Protein AF-A0A519L4S0-F1 (afdb_monomer)

Radius of gyration: 13.95 Å; Cα contacts (8 Å, |Δi|>4): 172; chains: 1; bounding box: 35×28×38 Å

Mean predicted aligned error: 2.35 Å

pLDDT: mean 97.22, std 2.75, range [73.19, 98.88]

Nearest PDB structures (foldseek):
  3ktb-assembly1_A  TM=4.850E-01  e=2.573E+00  Phocaeicola vulgatus ATCC 8482

Solvent-accessible surface area (backbone atoms only — not comparable to full-atom values): 6634 Å² total; per-residue (Å²): 133,57,34,35,35,37,35,57,51,63,64,44,70,56,98,93,44,67,72,39,67,54,70,52,30,50,52,53,50,50,52,41,65,77,40,55,68,48,68,78,61,35,51,74,44,76,38,71,78,67,80,81,49,63,82,43,28,76,52,35,22,82,91,50,62,70,59,24,29,37,38,59,58,73,88,65,90,60,91,86,46,47,64,22,89,75,60,67,36,38,30,35,49,44,73,66,40,50,65,50,46,21,73,75,72,71,50,81,74,84,82,134

Secondary structure (DSSP, 8-state):
---EEEEEPS-EEETTEEEE--HHHHHHHHHHHH-TTHHHHSEEEEE-SSSP-HHHHHHH-TT---SSEEE--SSS--TT-EE-TTT--EEEEGGGHHHHHHHHH-PPPPP-

Structure (mmCIF, N/CA/C/O backbone):
data_AF-A0A519L4S0-F1
#
_entry.id   AF-A0A519L4S0-F1
#
loop_
_atom_site.group_PDB
_atom_site.id
_atom_site.type_symbol
_atom_site.label_atom_id
_atom_site.label_alt_id
_atom_site.label_comp_id
_atom_site.label_asym_id
_atom_site.label_entity_id
_atom_site.label_seq_id
_atom_site.pdbx_PDB_ins_code
_atom_site.Cartn_x
_atom_site.Cartn_y
_atom_site.Cartn_z
_atom_site.occupancy
_atom_site.B_iso_or_equiv
_atom_site.auth_seq_id
_atom_site.auth_comp_id
_atom_site.auth_asym_id
_atom_site.auth_atom_id
_atom_site.pdbx_PDB_model_num
ATOM 1 N N . MET A 1 1 ? -11.605 -9.724 10.367 1.00 73.19 1 MET A N 1
ATOM 2 C CA . MET A 1 1 ? -11.498 -8.982 9.095 1.00 73.19 1 MET A CA 1
ATOM 3 C C . MET A 1 1 ? -10.216 -8.170 9.187 1.00 73.19 1 MET A C 1
ATOM 5 O O . MET A 1 1 ? -9.834 -7.843 10.306 1.00 73.19 1 MET A O 1
ATOM 9 N N . THR A 1 2 ? -9.492 -8.014 8.080 1.00 93.56 2 THR A N 1
ATOM 10 C CA . THR A 1 2 ? -8.106 -7.524 8.079 1.00 93.56 2 THR A CA 1
ATOM 11 C C . THR A 1 2 ? -7.890 -6.701 6.820 1.00 93.56 2 THR A C 1
ATOM 13 O O . THR A 1 2 ? -8.239 -7.175 5.734 1.00 93.56 2 THR A O 1
ATOM 16 N N . ASP A 1 3 ? -7.341 -5.494 6.960 1.00 98.25 3 ASP A N 1
ATOM 17 C CA . ASP A 1 3 ? -7.012 -4.646 5.814 1.00 98.25 3 ASP A CA 1
ATOM 18 C C . ASP A 1 3 ? -5.974 -5.340 4.926 1.00 98.25 3 ASP A C 1
ATOM 20 O O . ASP A 1 3 ? -5.072 -6.031 5.416 1.00 98.25 3 ASP A O 1
ATOM 24 N N . ARG A 1 4 ? -6.109 -5.176 3.609 1.00 98.62 4 ARG A N 1
ATOM 25 C CA . ARG A 1 4 ? -5.263 -5.857 2.626 1.00 98.62 4 ARG A CA 1
ATOM 26 C C . ARG A 1 4 ? -4.387 -4.856 1.898 1.00 98.62 4 ARG A C 1
ATOM 28 O O . ARG A 1 4 ? -4.901 -3.981 1.209 1.00 98.62 4 ARG A O 1
ATOM 35 N N . LEU A 1 5 ? -3.075 -5.002 2.037 1.00 98.81 5 LEU A N 1
ATOM 36 C CA . LEU A 1 5 ? -2.084 -4.130 1.416 1.00 98.81 5 LEU A CA 1
ATOM 37 C C . LEU A 1 5 ? -1.424 -4.846 0.240 1.00 98.81 5 LEU A C 1
ATOM 39 O O . LEU A 1 5 ? -0.896 -5.945 0.391 1.00 98.81 5 LEU A O 1
ATOM 43 N N . TYR A 1 6 ? -1.405 -4.197 -0.915 1.00 98.88 6 TYR A N 1
ATOM 44 C CA . TYR A 1 6 ? -0.703 -4.660 -2.102 1.00 98.88 6 TYR A CA 1
ATOM 45 C C . TYR A 1 6 ? 0.534 -3.807 -2.349 1.00 98.88 6 TYR A C 1
ATOM 47 O O . TYR A 1 6 ? 0.443 -2.581 -2.396 1.00 98.88 6 TYR A O 1
ATOM 55 N N . LEU A 1 7 ? 1.679 -4.457 -2.539 1.00 98.81 7 LEU A N 1
ATOM 56 C CA . LEU A 1 7 ? 2.972 -3.831 -2.822 1.00 98.81 7 LEU A CA 1
ATOM 57 C C . LEU A 1 7 ? 3.588 -4.445 -4.078 1.00 98.81 7 LEU A C 1
ATOM 59 O O . LEU A 1 7 ? 3.273 -5.579 -4.434 1.00 98.81 7 LEU A O 1
ATOM 63 N N . LEU A 1 8 ? 4.466 -3.705 -4.758 1.00 98.56 8 LEU A N 1
ATOM 64 C CA . LEU A 1 8 ? 5.262 -4.278 -5.844 1.00 98.56 8 LEU A CA 1
ATOM 65 C C . LEU A 1 8 ? 6.558 -4.871 -5.298 1.00 98.56 8 LEU A C 1
ATOM 67 O O . LEU A 1 8 ? 7.218 -4.249 -4.466 1.00 98.56 8 LEU A O 1
ATOM 71 N N . ASN A 1 9 ? 6.946 -6.030 -5.823 1.00 98.38 9 ASN A N 1
ATOM 72 C CA . ASN A 1 9 ? 8.296 -6.553 -5.670 1.00 98.38 9 ASN A CA 1
ATOM 73 C C . ASN A 1 9 ? 9.298 -5.540 -6.255 1.00 98.38 9 ASN A C 1
ATOM 75 O O . ASN A 1 9 ? 9.110 -5.109 -7.397 1.00 98.38 9 ASN A O 1
ATOM 79 N N . PRO A 1 10 ? 10.354 -5.143 -5.520 1.00 98.00 10 PRO A N 1
ATOM 80 C CA . PRO A 1 10 ? 11.441 -4.361 -6.093 1.00 98.00 10 PRO A CA 1
ATOM 81 C C . PRO A 1 10 ? 12.325 -5.243 -6.988 1.00 98.00 10 PRO A C 1
ATOM 83 O O . PRO A 1 10 ? 12.231 -6.469 -6.984 1.00 98.00 10 PRO A O 1
ATOM 86 N N . GLY A 1 11 ? 13.231 -4.617 -7.732 1.00 98.00 11 GLY A N 1
ATOM 87 C CA . GLY A 1 11 ? 14.212 -5.305 -8.568 1.00 98.00 11 GLY A CA 1
ATOM 88 C C . GLY A 1 11 ? 13.722 -5.660 -9.971 1.00 98.00 11 GLY A C 1
ATOM 89 O O . GLY A 1 11 ? 14.389 -6.430 -10.664 1.00 98.00 11 GLY A O 1
ATOM 90 N N . TRP A 1 12 ? 12.581 -5.122 -10.414 1.00 97.75 12 TRP A N 1
ATOM 91 C CA . TRP A 1 12 ? 12.106 -5.390 -11.771 1.00 97.75 12 TRP A CA 1
ATOM 92 C C . TRP A 1 12 ? 12.944 -4.649 -12.815 1.00 97.75 12 TRP A C 1
ATOM 94 O O . TRP A 1 12 ? 13.592 -3.644 -12.522 1.00 97.75 12 TRP A O 1
ATOM 104 N N . HIS A 1 13 ? 12.905 -5.163 -14.039 1.00 97.62 13 HIS A N 1
ATOM 105 C CA . HIS A 1 13 ? 13.481 -4.536 -15.221 1.00 97.62 13 HIS A CA 1
ATOM 106 C C . HIS A 1 13 ? 12.387 -4.360 -16.275 1.00 97.62 13 HIS A C 1
ATOM 108 O O . HIS A 1 13 ? 11.407 -5.109 -16.290 1.00 97.62 13 HIS A O 1
ATOM 114 N N . ASP A 1 14 ? 12.552 -3.371 -17.139 1.00 95.75 14 ASP A N 1
ATOM 115 C CA . ASP A 1 14 ? 11.678 -3.082 -18.273 1.00 95.75 14 ASP A CA 1
ATOM 116 C C . ASP A 1 14 ? 12.487 -2.473 -19.430 1.00 95.75 14 ASP A C 1
ATOM 118 O O . ASP A 1 14 ? 13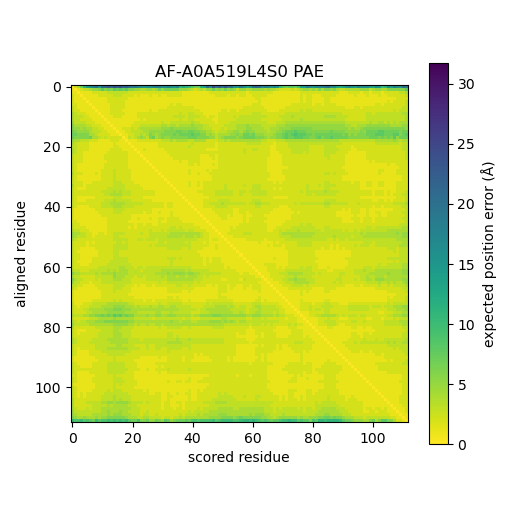.719 -2.436 -19.390 1.00 95.75 14 ASP A O 1
ATOM 122 N N . ASP A 1 15 ? 11.806 -2.003 -20.476 1.00 96.12 15 ASP A N 1
ATOM 123 C CA . ASP A 1 15 ? 12.453 -1.40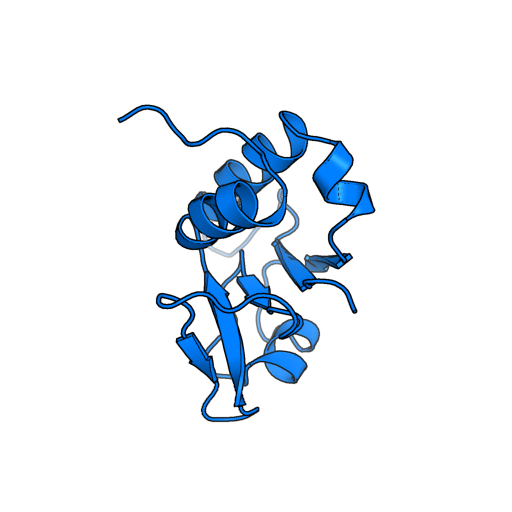3 -21.650 1.00 96.12 15 ASP A CA 1
ATOM 124 C C . ASP A 1 15 ? 13.267 -0.138 -21.312 1.00 96.12 15 ASP A C 1
ATOM 126 O O . ASP A 1 15 ? 14.126 0.269 -22.096 1.00 96.12 15 ASP A O 1
ATOM 130 N N . ALA A 1 16 ? 13.036 0.481 -20.146 1.00 95.38 16 ALA A N 1
ATOM 131 C CA . ALA A 1 16 ? 13.826 1.609 -19.659 1.00 95.38 16 ALA A CA 1
ATOM 132 C C . ALA A 1 16 ? 15.089 1.171 -18.888 1.00 95.38 16 ALA A C 1
ATOM 134 O O . ALA A 1 16 ? 15.924 2.017 -18.562 1.00 95.38 16 ALA A O 1
ATOM 135 N N . GLY A 1 17 ? 15.257 -0.126 -18.608 1.00 97.19 17 GLY A N 1
ATOM 136 C CA . GLY A 1 17 ? 16.403 -0.699 -17.906 1.00 97.19 17 GLY A CA 1
ATOM 137 C C . GLY A 1 17 ? 16.017 -1.290 -16.552 1.00 97.19 17 GLY A C 1
ATOM 138 O O . GLY A 1 17 ? 15.106 -2.108 -16.457 1.00 97.19 17 GLY A O 1
ATOM 139 N N . GLY A 1 18 ? 16.753 -0.922 -15.507 1.00 95.06 18 GLY A N 1
ATOM 140 C CA . GLY A 1 18 ? 16.572 -1.428 -14.147 1.00 95.06 18 GLY A CA 1
ATOM 141 C C . GLY A 1 18 ? 17.909 -1.729 -13.460 1.00 95.06 18 GLY A C 1
ATOM 142 O O . GLY A 1 18 ? 18.969 -1.464 -14.038 1.00 95.06 18 GLY A O 1
ATOM 143 N N . PRO A 1 19 ? 17.882 -2.272 -12.229 1.00 97.31 19 PRO A N 1
ATOM 144 C CA . PRO A 1 19 ? 16.693 -2.651 -11.457 1.00 97.31 19 PRO A CA 1
ATOM 145 C C . PRO A 1 19 ? 15.919 -1.451 -10.886 1.00 97.31 19 PRO A C 1
ATOM 147 O O . PRO A 1 19 ? 16.513 -0.472 -10.437 1.00 97.31 19 PRO A O 1
ATOM 150 N N . TRP A 1 20 ? 14.592 -1.567 -10.832 1.00 98.25 20 TRP A N 1
ATOM 151 C CA . TRP A 1 20 ? 13.677 -0.529 -10.345 1.00 98.25 20 TRP A CA 1
ATOM 152 C C . TRP A 1 20 ? 12.967 -0.907 -9.042 1.00 98.25 20 TRP A C 1
ATOM 154 O O . TRP A 1 20 ? 12.862 -2.077 -8.679 1.00 98.25 20 TRP A O 1
ATOM 164 N N . TYR A 1 21 ? 12.433 0.094 -8.345 1.00 98.00 21 TYR A N 1
ATOM 165 C CA . TYR A 1 21 ? 11.495 -0.071 -7.233 1.00 98.00 21 TYR A CA 1
ATOM 166 C C . TYR A 1 21 ? 10.408 1.011 -7.304 1.00 98.00 21 TYR A C 1
ATOM 168 O O . TYR A 1 21 ? 10.589 2.047 -7.941 1.00 98.00 21 TYR A O 1
ATOM 176 N N . CYS A 1 22 ? 9.261 0.774 -6.662 1.00 97.75 22 CYS A N 1
ATOM 177 C CA . CYS A 1 22 ? 8.165 1.743 -6.620 1.00 97.75 22 CYS A CA 1
ATOM 178 C C . CYS A 1 22 ? 8.475 2.806 -5.555 1.00 97.75 22 CYS A C 1
ATOM 180 O O . CYS A 1 22 ? 8.616 2.419 -4.394 1.00 97.75 22 CYS A O 1
ATOM 182 N N . PRO A 1 23 ? 8.556 4.110 -5.887 1.00 97.94 23 PRO A N 1
ATOM 183 C CA . PRO A 1 23 ? 8.890 5.141 -4.903 1.00 97.94 23 PRO A CA 1
ATOM 184 C C . PRO A 1 23 ? 7.911 5.196 -3.722 1.00 97.94 23 PRO A C 1
ATOM 186 O O . PRO A 1 23 ? 8.338 5.044 -2.581 1.00 97.94 23 PRO A O 1
ATOM 189 N N . ALA A 1 24 ? 6.603 5.300 -3.982 1.00 98.19 24 ALA A N 1
ATOM 190 C CA . ALA A 1 24 ? 5.582 5.300 -2.927 1.00 98.19 24 ALA A CA 1
ATOM 191 C C . ALA A 1 24 ? 5.561 3.970 -2.148 1.00 98.19 24 ALA A C 1
ATOM 193 O O . ALA A 1 24 ? 5.432 3.941 -0.924 1.00 98.19 24 ALA A O 1
ATOM 194 N N . GLY A 1 25 ? 5.777 2.848 -2.844 1.00 98.38 25 GLY A N 1
ATOM 195 C CA . GLY A 1 25 ? 5.908 1.531 -2.219 1.00 98.38 25 GLY A CA 1
ATOM 196 C C . GLY A 1 25 ? 7.097 1.452 -1.259 1.00 98.38 25 GLY A C 1
ATOM 197 O O . GLY A 1 25 ? 6.964 0.878 -0.183 1.00 98.38 25 GLY A O 1
ATOM 198 N N . ALA A 1 26 ? 8.228 2.077 -1.598 1.00 98.44 26 ALA A N 1
ATOM 199 C CA . ALA A 1 26 ? 9.401 2.149 -0.730 1.00 98.44 26 ALA A CA 1
ATOM 200 C C . ALA A 1 26 ? 9.135 2.976 0.537 1.00 98.44 26 ALA A C 1
ATOM 202 O O . ALA A 1 26 ? 9.616 2.613 1.611 1.00 98.44 26 ALA A O 1
ATOM 203 N N . VAL A 1 27 ? 8.331 4.042 0.444 1.00 98.44 27 VAL A N 1
ATOM 204 C CA . VAL A 1 27 ? 7.892 4.807 1.622 1.00 98.44 27 VAL A CA 1
ATOM 205 C C . VAL A 1 27 ? 7.055 3.922 2.548 1.00 98.44 27 VAL A C 1
ATOM 207 O O . VAL A 1 27 ? 7.356 3.822 3.739 1.00 98.44 27 VAL A O 1
ATOM 210 N N . VAL A 1 28 ? 6.048 3.227 2.008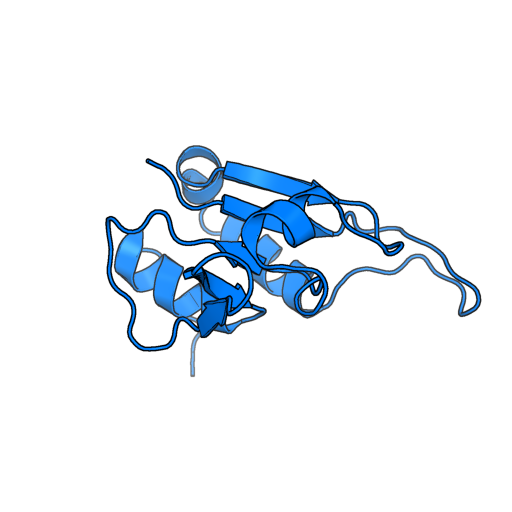 1.00 98.56 28 VAL A N 1
ATOM 211 C CA . VAL A 1 28 ? 5.200 2.314 2.793 1.00 98.56 28 VAL A CA 1
ATOM 212 C C . VAL A 1 28 ? 6.026 1.172 3.400 1.00 98.56 28 VAL A C 1
ATOM 214 O O . VAL A 1 28 ? 5.854 0.853 4.573 1.00 98.56 28 VAL A O 1
ATOM 217 N N . GLU A 1 29 ? 6.980 0.603 2.663 1.00 98.44 29 GLU A N 1
ATOM 218 C CA . GLU A 1 29 ? 7.919 -0.401 3.184 1.00 98.44 29 GLU A CA 1
ATOM 219 C C . GLU A 1 29 ? 8.789 0.116 4.336 1.00 98.44 29 GLU A C 1
ATOM 221 O O . GLU A 1 29 ? 9.016 -0.592 5.325 1.00 98.44 29 GLU A O 1
ATOM 226 N N . GLY A 1 30 ? 9.246 1.368 4.251 1.00 98.38 30 GLY A N 1
ATOM 227 C CA . GLY A 1 30 ? 9.947 2.043 5.340 1.00 98.38 30 GLY A CA 1
ATOM 228 C C . GLY A 1 30 ? 9.086 2.128 6.600 1.00 98.38 30 GLY A C 1
ATOM 229 O O . GLY A 1 30 ? 9.537 1.758 7.684 1.00 98.38 30 GLY A O 1
ATOM 230 N N . VAL A 1 31 ? 7.813 2.509 6.453 1.00 98.56 31 VAL A N 1
ATOM 231 C CA . VAL A 1 31 ? 6.843 2.536 7.561 1.00 98.56 31 VAL A CA 1
ATOM 232 C C . VAL A 1 31 ? 6.641 1.142 8.156 1.00 98.56 31 VAL A C 1
ATOM 234 O O . VAL A 1 31 ? 6.737 0.979 9.371 1.00 98.56 31 VAL A O 1
ATOM 237 N N . LEU A 1 32 ? 6.436 0.115 7.327 1.00 98.56 32 LEU A N 1
ATOM 238 C CA . LEU A 1 32 ? 6.318 -1.266 7.806 1.00 98.56 32 LEU A CA 1
ATOM 239 C C . LEU A 1 32 ? 7.580 -1.714 8.558 1.00 98.56 32 LEU A C 1
ATOM 241 O O . LEU A 1 32 ? 7.498 -2.495 9.503 1.00 98.56 32 LEU A O 1
ATOM 245 N N . THR A 1 33 ? 8.759 -1.253 8.136 1.00 98.44 33 THR A N 1
ATOM 246 C CA . THR A 1 33 ? 10.046 -1.552 8.785 1.00 98.44 33 THR A CA 1
ATOM 247 C C . THR A 1 33 ? 10.181 -0.865 10.143 1.00 98.44 33 THR A C 1
ATOM 249 O O . THR A 1 33 ? 10.642 -1.496 11.092 1.00 98.44 33 THR A O 1
ATOM 252 N N . PHE A 1 34 ? 9.748 0.391 10.272 1.00 98.31 34 PHE A N 1
ATOM 253 C CA . PHE A 1 34 ? 9.720 1.092 11.561 1.00 98.31 34 PHE A CA 1
ATOM 254 C C . PHE A 1 34 ? 8.693 0.496 12.531 1.00 98.31 34 PHE A C 1
ATOM 256 O O . PHE A 1 34 ? 8.926 0.481 13.739 1.00 98.31 34 PHE A O 1
ATOM 263 N N . TYR A 1 35 ? 7.585 -0.031 12.004 1.00 98.44 35 TYR A N 1
ATOM 264 C CA . TYR A 1 35 ? 6.472 -0.580 12.776 1.00 98.44 35 TYR A CA 1
ATOM 265 C C . TYR A 1 35 ? 6.182 -2.038 12.374 1.00 98.44 35 TYR A C 1
ATOM 267 O O . TYR A 1 35 ? 5.149 -2.320 11.761 1.00 98.44 35 TYR A O 1
ATOM 275 N N . PRO A 1 36 ? 7.059 -2.998 12.732 1.00 97.94 36 PRO A N 1
ATOM 276 C CA . PRO A 1 36 ? 6.972 -4.382 12.257 1.00 97.94 36 PRO A CA 1
ATOM 277 C C . PRO A 1 36 ? 5.675 -5.100 12.654 1.00 97.94 36 PRO A C 1
ATOM 279 O O . PRO A 1 36 ? 5.239 -5.986 11.923 1.00 97.94 36 PRO A O 1
ATOM 282 N N . ALA A 1 37 ? 5.014 -4.678 13.738 1.00 97.44 37 ALA A N 1
ATOM 283 C CA . ALA A 1 37 ? 3.708 -5.199 14.151 1.00 97.44 37 ALA A CA 1
ATOM 284 C C . ALA A 1 37 ? 2.629 -5.066 13.058 1.00 97.44 37 ALA A C 1
ATOM 286 O O . ALA A 1 37 ? 1.721 -5.892 12.986 1.00 97.44 37 ALA A O 1
ATOM 287 N N . LEU A 1 38 ? 2.745 -4.086 12.152 1.00 98.31 38 LEU A N 1
ATOM 288 C CA . LEU A 1 38 ? 1.833 -3.950 11.014 1.00 98.31 38 LEU A CA 1
ATOM 289 C C . LEU A 1 38 ? 1.847 -5.180 10.100 1.00 98.31 38 LEU A C 1
ATOM 291 O O . LEU A 1 38 ? 0.820 -5.509 9.516 1.00 98.31 38 LEU A O 1
ATOM 295 N N . ARG A 1 39 ? 2.975 -5.896 9.991 1.00 97.94 39 ARG A N 1
ATOM 296 C CA . ARG A 1 39 ? 3.065 -7.119 9.175 1.00 97.94 39 ARG A CA 1
ATOM 297 C C . ARG A 1 39 ? 2.245 -8.277 9.740 1.00 97.94 39 ARG A C 1
ATOM 299 O O . ARG A 1 39 ? 1.895 -9.184 8.995 1.00 97.94 39 ARG A O 1
ATOM 306 N N . GLU A 1 40 ? 1.927 -8.238 11.029 1.00 96.25 40 GLU A N 1
ATOM 307 C CA . GLU A 1 40 ? 1.048 -9.211 11.685 1.00 96.25 40 GLU A CA 1
ATOM 308 C C . GLU A 1 40 ? -0.427 -8.780 11.623 1.00 96.25 40 GLU A C 1
ATOM 310 O O . GLU A 1 40 ? -1.331 -9.605 11.743 1.00 96.25 40 GLU A O 1
ATOM 315 N N . GLN A 1 41 ? -0.676 -7.482 11.429 1.00 97.12 41 GLN A N 1
ATOM 316 C CA . GLN A 1 41 ? -2.005 -6.867 11.465 1.00 97.12 41 GLN A CA 1
ATOM 317 C C . GLN A 1 41 ? -2.613 -6.616 10.081 1.00 97.12 41 GLN A C 1
ATOM 319 O O . GLN A 1 41 ? -3.822 -6.401 9.986 1.00 97.12 41 GLN A O 1
ATOM 324 N N . LEU A 1 42 ? -1.795 -6.615 9.029 1.00 98.38 42 LEU A N 1
ATOM 325 C CA . LEU A 1 42 ? -2.197 -6.421 7.640 1.00 98.38 42 LEU A CA 1
ATOM 326 C C . LEU A 1 42 ? -2.053 -7.725 6.862 1.00 98.38 42 LEU A C 1
ATOM 328 O O . LEU A 1 42 ? -1.090 -8.470 7.037 1.00 98.38 42 LEU A O 1
ATOM 332 N N . LEU A 1 43 ? -2.962 -7.959 5.920 1.00 98.50 43 LEU A N 1
ATOM 333 C CA . LEU A 1 43 ? -2.763 -8.987 4.909 1.00 98.50 43 LEU A CA 1
ATOM 334 C C . LEU A 1 43 ? -1.968 -8.387 3.746 1.00 98.50 43 LEU A C 1
ATOM 336 O O . LEU A 1 43 ? -2.535 -7.738 2.868 1.00 98.50 43 LEU A O 1
ATOM 340 N N . ILE A 1 44 ? -0.653 -8.588 3.751 1.00 98.62 44 ILE A N 1
ATOM 341 C CA . ILE A 1 44 ? 0.252 -8.000 2.758 1.00 98.62 44 ILE A CA 1
ATOM 342 C C . ILE A 1 44 ? 0.467 -8.976 1.599 1.00 98.62 44 ILE A C 1
ATOM 344 O O . ILE A 1 44 ? 0.803 -10.139 1.808 1.00 98.62 44 ILE A O 1
ATOM 348 N N . THR A 1 45 ? 0.276 -8.503 0.370 1.00 98.62 45 THR A N 1
ATOM 349 C CA . THR A 1 45 ? 0.533 -9.258 -0.861 1.00 98.62 45 THR A CA 1
ATOM 350 C C . THR A 1 45 ? 1.512 -8.497 -1.743 1.00 98.62 45 THR A C 1
ATOM 352 O O . THR A 1 45 ? 1.258 -7.360 -2.138 1.00 98.62 45 THR A O 1
ATOM 355 N N . TYR A 1 46 ? 2.613 -9.154 -2.087 1.00 98.56 46 TYR A N 1
ATOM 356 C CA . TYR A 1 46 ? 3.585 -8.641 -3.041 1.00 98.56 46 TYR A CA 1
ATOM 357 C C . TYR A 1 46 ? 3.265 -9.131 -4.447 1.00 98.56 46 TYR A C 1
ATOM 359 O O . TYR A 1 46 ? 2.915 -10.296 -4.642 1.00 98.56 46 TYR A O 1
ATOM 367 N N . LEU A 1 47 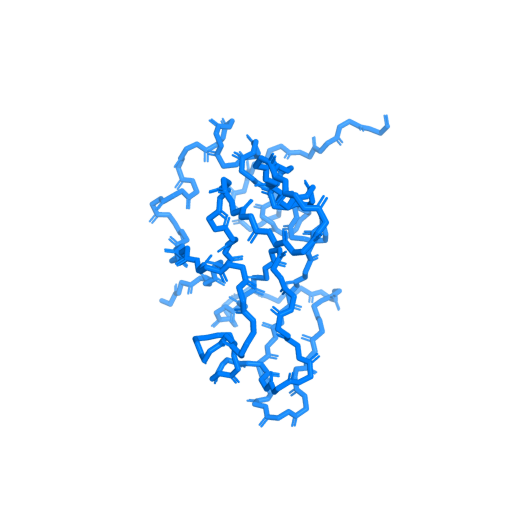? 3.369 -8.233 -5.419 1.00 98.38 47 LEU A N 1
ATOM 368 C CA . LEU A 1 47 ? 3.024 -8.471 -6.814 1.00 98.38 47 LEU A CA 1
ATOM 369 C C . LEU A 1 47 ? 4.169 -8.051 -7.725 1.00 98.38 47 LEU A C 1
ATOM 371 O O . LEU A 1 47 ? 4.906 -7.113 -7.426 1.00 98.38 47 LEU A O 1
ATOM 375 N N . ASP A 1 48 ? 4.277 -8.690 -8.880 1.00 97.56 48 ASP A N 1
ATOM 376 C CA . ASP A 1 48 ? 5.237 -8.259 -9.888 1.00 97.56 48 ASP A CA 1
ATOM 377 C C . ASP A 1 48 ? 4.793 -6.955 -10.565 1.00 97.56 48 ASP A C 1
ATOM 379 O O . ASP A 1 48 ? 3.606 -6.613 -10.632 1.00 97.56 48 ASP A O 1
ATOM 383 N N . HIS A 1 49 ? 5.771 -6.197 -11.067 1.00 97.00 49 HIS A N 1
ATOM 384 C CA . HIS A 1 49 ? 5.521 -4.918 -11.727 1.00 97.00 49 HIS A CA 1
ATOM 385 C C . HIS A 1 49 ? 4.579 -5.002 -12.946 1.00 97.00 49 HIS A C 1
ATOM 387 O O . HIS A 1 49 ? 3.736 -4.112 -13.062 1.00 97.00 49 HIS A O 1
ATOM 393 N N . PRO A 1 50 ? 4.655 -5.993 -13.856 1.00 96.06 50 PRO A N 1
ATOM 394 C CA . PRO A 1 50 ? 3.811 -6.004 -15.050 1.00 96.06 50 PRO A CA 1
ATOM 395 C C . PRO A 1 50 ? 2.306 -5.955 -14.746 1.00 96.06 50 PRO A C 1
ATOM 397 O O . PRO A 1 50 ? 1.822 -6.506 -13.759 1.00 96.06 50 PRO A O 1
ATOM 400 N N . ARG A 1 51 ? 1.556 -5.282 -15.624 1.00 96.06 51 ARG A N 1
ATOM 401 C CA . ARG A 1 51 ? 0.087 -5.336 -15.660 1.00 96.06 51 ARG A CA 1
ATOM 402 C C . ARG A 1 51 ? -0.359 -6.414 -16.663 1.00 96.06 51 ARG A C 1
ATOM 404 O O . ARG A 1 51 ? 0.374 -6.653 -17.623 1.00 96.06 51 ARG A O 1
ATOM 411 N N . PRO A 1 52 ? -1.557 -7.012 -16.513 1.00 97.44 52 PRO A N 1
ATOM 412 C CA . PRO A 1 52 ? -2.559 -6.757 -15.472 1.00 97.44 52 PRO A CA 1
ATOM 413 C C . PRO A 1 52 ? -2.173 -7.329 -14.100 1.00 97.44 52 PRO A C 1
ATOM 415 O O . PRO A 1 52 ? -1.370 -8.252 -14.017 1.00 97.44 52 PRO A O 1
ATOM 418 N N . ARG A 1 53 ? -2.773 -6.801 -13.023 1.00 97.62 53 ARG A N 1
ATOM 419 C CA . ARG A 1 53 ? -2.569 -7.258 -11.632 1.00 97.62 53 ARG A CA 1
ATOM 420 C C . ARG A 1 53 ? -3.858 -7.866 -11.057 1.00 97.62 53 ARG A C 1
ATOM 422 O O . ARG A 1 53 ? -4.565 -7.184 -10.312 1.00 97.62 53 ARG A O 1
ATOM 429 N N . PRO A 1 54 ? -4.185 -9.138 -11.375 1.00 97.44 54 PRO A N 1
ATOM 430 C CA . PRO A 1 54 ? -5.470 -9.747 -11.023 1.00 97.44 54 PRO A CA 1
ATOM 431 C C . PRO A 1 54 ? -5.859 -9.650 -9.541 1.00 97.44 54 PRO A C 1
ATOM 433 O O . PRO A 1 54 ? -7.022 -9.349 -9.278 1.00 97.44 54 PRO A O 1
ATOM 436 N N . PRO A 1 55 ? -4.939 -9.819 -8.564 1.00 97.75 55 PRO A N 1
ATOM 437 C CA . PRO A 1 55 ? -5.299 -9.698 -7.150 1.00 97.75 55 PRO A CA 1
ATOM 438 C C . PRO A 1 55 ? -5.805 -8.310 -6.747 1.00 97.75 55 PRO A C 1
ATOM 440 O O . PRO A 1 55 ? -6.620 -8.213 -5.836 1.00 97.75 55 PRO A O 1
ATOM 443 N N . VAL A 1 56 ? -5.342 -7.247 -7.413 1.00 98.25 56 VAL A N 1
ATOM 444 C CA . VAL A 1 56 ? -5.822 -5.875 -7.184 1.00 98.25 56 VAL A CA 1
ATOM 445 C C . VAL A 1 56 ? -7.127 -5.643 -7.942 1.00 98.25 56 VAL A C 1
ATOM 447 O O . VAL A 1 56 ? -8.088 -5.134 -7.373 1.00 98.25 56 VAL A O 1
ATOM 450 N N . ILE A 1 57 ? -7.200 -6.088 -9.202 1.00 98.31 57 ILE A N 1
ATOM 451 C CA . ILE A 1 57 ? -8.406 -5.966 -10.037 1.00 98.31 57 ILE A CA 1
ATOM 452 C C . ILE A 1 57 ? -9.615 -6.614 -9.353 1.00 98.31 57 ILE A C 1
ATOM 454 O O . ILE A 1 57 ? -10.698 -6.037 -9.348 1.00 98.31 57 ILE A O 1
ATOM 458 N N . ALA A 1 58 ? -9.430 -7.782 -8.735 1.00 97.94 58 ALA A N 1
ATOM 459 C CA . ALA A 1 58 ? -10.490 -8.475 -8.009 1.00 97.94 58 ALA A CA 1
ATOM 460 C C . ALA A 1 58 ? -11.061 -7.653 -6.838 1.00 97.94 58 ALA A C 1
ATOM 462 O O . ALA A 1 58 ? -12.231 -7.809 -6.497 1.00 97.94 58 ALA A O 1
ATOM 463 N N . GLU A 1 59 ? -10.256 -6.779 -6.231 1.00 98.00 59 GLU A N 1
ATOM 464 C CA . GLU A 1 59 ? -10.681 -5.949 -5.104 1.00 98.00 59 GLU A CA 1
ATOM 465 C C . GLU A 1 59 ? -11.276 -4.616 -5.541 1.00 98.00 59 GLU A C 1
ATOM 467 O O . GLU A 1 59 ? -12.237 -4.159 -4.929 1.00 98.00 59 GLU A O 1
ATOM 472 N N . VAL A 1 60 ? -10.706 -3.960 -6.556 1.00 98.06 60 VAL A N 1
ATOM 473 C CA . VAL A 1 60 ? -11.023 -2.553 -6.869 1.00 98.06 60 VAL A CA 1
ATOM 474 C C . VAL A 1 60 ? -11.301 -2.267 -8.347 1.00 98.06 60 VAL A C 1
ATOM 476 O O . VAL A 1 60 ? -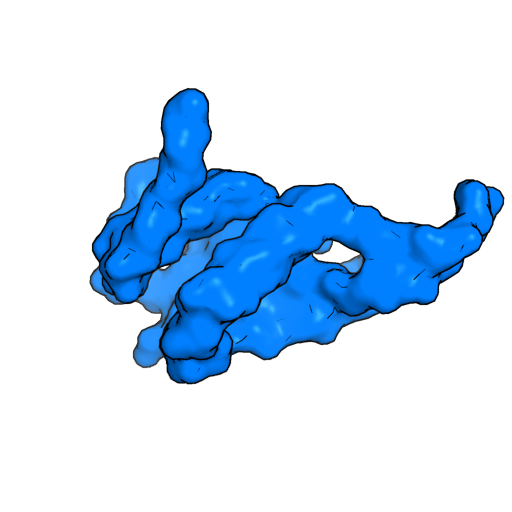11.623 -1.129 -8.685 1.00 98.06 60 VAL A O 1
ATOM 479 N N . GLY A 1 61 ? -11.271 -3.275 -9.218 1.00 97.69 61 GLY A N 1
ATOM 480 C CA . GLY A 1 61 ? -11.523 -3.141 -10.655 1.00 97.69 61 GLY A CA 1
ATOM 481 C C . GLY A 1 61 ? -10.279 -2.808 -11.487 1.00 97.69 61 GLY A C 1
ATOM 482 O O . GLY A 1 61 ? -9.200 -2.527 -10.964 1.00 97.69 61 GLY A O 1
ATOM 483 N N . GLU A 1 62 ? -10.427 -2.865 -12.814 1.00 96.69 62 GLU A N 1
ATOM 484 C CA . GLU A 1 62 ? -9.316 -2.712 -13.770 1.00 96.69 62 GLU A CA 1
ATOM 485 C C . GLU A 1 62 ? -8.695 -1.312 -13.786 1.00 96.69 62 GLU A C 1
ATOM 487 O O . GLU A 1 62 ? -7.497 -1.179 -14.057 1.00 96.69 62 GLU A O 1
ATOM 492 N N . ASP A 1 63 ? -9.472 -0.290 -13.431 1.00 95.56 63 ASP A N 1
ATOM 493 C CA . ASP A 1 63 ? -9.040 1.109 -13.438 1.00 95.56 63 ASP A CA 1
ATOM 494 C C . ASP A 1 63 ? -8.018 1.423 -12.328 1.00 95.56 63 ASP A C 1
ATOM 496 O O . ASP A 1 63 ? -7.249 2.381 -12.430 1.00 95.56 63 ASP A O 1
ATOM 500 N N . HIS A 1 64 ? -7.948 0.591 -11.281 1.00 94.50 64 HIS A N 1
ATOM 501 C CA . HIS A 1 64 ? -7.183 0.866 -10.061 1.00 94.50 64 HIS A CA 1
ATOM 502 C C . HIS A 1 64 ? -6.121 -0.196 -9.779 1.00 94.50 64 HIS A C 1
ATOM 504 O O . HIS A 1 64 ? -6.158 -0.883 -8.770 1.00 94.50 64 HIS A O 1
ATOM 510 N N . GLN A 1 65 ? -5.132 -0.327 -10.664 1.00 95.44 65 GLN A N 1
ATOM 511 C CA . GLN A 1 65 ? -4.065 -1.329 -10.510 1.00 95.44 65 GLN A CA 1
ATOM 512 C C . GLN A 1 65 ? -2.777 -0.792 -9.872 1.00 95.44 65 GLN A C 1
ATOM 514 O O . GLN A 1 65 ? -1.835 -1.561 -9.697 1.00 95.44 65 GLN A O 1
ATOM 519 N N . GLY A 1 66 ? -2.676 0.511 -9.596 1.00 96.12 66 GLY A N 1
ATOM 520 C CA . GLY A 1 66 ? -1.484 1.117 -8.990 1.00 96.12 66 GLY A CA 1
ATOM 521 C C . GLY A 1 66 ? -1.215 0.569 -7.589 1.00 96.12 66 GLY A C 1
ATOM 522 O O . GLY A 1 66 ? -2.154 0.422 -6.816 1.00 96.12 66 GLY A O 1
ATOM 523 N N . CYS A 1 67 ? 0.050 0.283 -7.283 1.00 97.94 67 CYS A N 1
ATOM 524 C CA . CYS A 1 67 ? 0.503 -0.132 -5.958 1.00 97.94 67 CYS A CA 1
ATOM 525 C C . CYS A 1 67 ? 1.572 0.868 -5.472 1.00 97.94 67 CYS A C 1
ATOM 527 O O . CYS A 1 67 ? 2.404 1.253 -6.300 1.00 97.94 67 CYS A O 1
ATOM 529 N N . PRO A 1 68 ? 1.600 1.231 -4.176 1.00 98.69 68 PRO A N 1
ATOM 530 C CA . PRO A 1 68 ? 0.890 0.582 -3.075 1.00 98.69 68 PRO A CA 1
ATOM 531 C C . PRO A 1 68 ? -0.619 0.869 -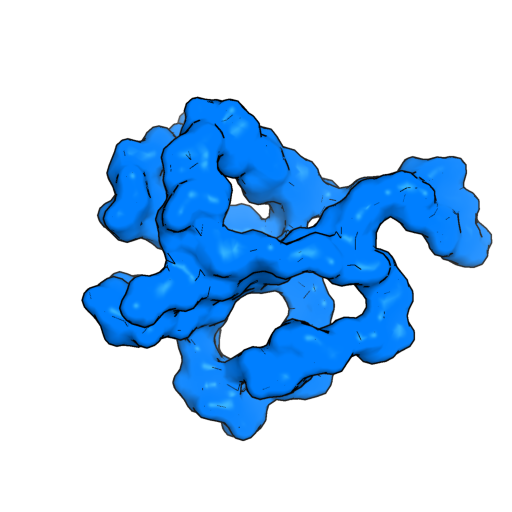3.054 1.00 98.69 68 PRO A C 1
ATOM 533 O O . PRO A 1 68 ? -1.062 1.964 -3.393 1.00 98.69 68 PRO A O 1
ATOM 536 N N . LEU A 1 69 ? -1.410 -0.132 -2.662 1.00 98.81 69 LEU A N 1
ATOM 537 C CA . LEU A 1 69 ? -2.864 -0.009 -2.523 1.00 98.81 69 LEU A CA 1
ATOM 538 C C . LEU A 1 69 ? -3.341 -0.756 -1.283 1.00 98.81 69 LEU A C 1
ATOM 540 O O . LEU A 1 69 ? -3.063 -1.944 -1.130 1.00 98.81 69 LEU A O 1
ATOM 544 N N . LEU A 1 70 ? -4.077 -0.066 -0.415 1.00 98.81 70 LEU A N 1
ATOM 545 C CA . LEU A 1 70 ? -4.679 -0.634 0.786 1.00 98.81 70 LEU A CA 1
ATOM 546 C C . LEU A 1 70 ? -6.193 -0.731 0.606 1.00 98.81 70 LEU A C 1
ATOM 548 O O . LEU A 1 70 ? -6.866 0.287 0.485 1.00 98.81 70 LEU A O 1
ATOM 552 N N . VAL A 1 71 ? -6.735 -1.943 0.639 1.00 98.56 71 VAL A N 1
ATOM 553 C CA . VAL A 1 71 ? -8.179 -2.187 0.695 1.00 98.56 71 VAL A CA 1
ATOM 554 C C . VAL A 1 71 ? -8.604 -2.266 2.153 1.00 98.56 71 VAL A C 1
ATOM 556 O O . VAL A 1 71 ? -8.081 -3.088 2.911 1.00 98.56 71 VAL A O 1
ATOM 559 N N . LEU A 1 72 ? -9.582 -1.445 2.526 1.00 98.44 72 LEU A N 1
ATOM 560 C CA . LEU A 1 72 ? -10.104 -1.408 3.885 1.00 98.44 72 LEU A CA 1
ATOM 561 C C . LEU A 1 72 ? -11.041 -2.594 4.131 1.00 98.44 72 LEU A C 1
ATOM 563 O O . LEU A 1 72 ? -11.791 -3.029 3.246 1.00 98.44 72 LEU A O 1
ATOM 567 N N . ASP A 1 73 ? -11.017 -3.119 5.348 1.00 96.94 73 ASP A N 1
ATOM 568 C CA . ASP A 1 73 ? -11.851 -4.235 5.784 1.00 96.94 73 ASP A CA 1
ATOM 569 C C . ASP A 1 73 ? -13.271 -3.819 6.199 1.00 96.94 73 ASP A C 1
ATOM 571 O O . ASP A 1 73 ? -14.130 -4.676 6.401 1.00 96.94 73 ASP A O 1
ATOM 575 N N . GLY A 1 74 ? -13.523 -2.511 6.287 1.00 95.12 74 GLY A N 1
ATOM 576 C CA . GLY A 1 74 ? -14.819 -1.922 6.611 1.00 95.12 74 GLY A CA 1
ATOM 577 C C . GLY A 1 74 ? -15.140 -1.828 8.104 1.00 95.12 74 GLY A C 1
ATOM 578 O O . GLY A 1 74 ? -16.189 -1.287 8.440 1.00 95.12 74 GLY A O 1
ATOM 579 N N . SER A 1 75 ? -14.274 -2.302 9.010 1.00 95.56 75 SER A N 1
ATOM 580 C CA . SER A 1 75 ? -14.500 -2.158 10.459 1.00 95.56 75 SER A CA 1
ATOM 581 C C . SER A 1 75 ? -14.058 -0.802 11.013 1.00 95.56 75 SER A C 1
ATOM 583 O O . SER A 1 75 ? -14.386 -0.467 12.148 1.00 95.56 75 SER A O 1
ATOM 585 N N . PHE A 1 76 ? -13.293 -0.042 10.231 1.00 95.25 76 PHE A N 1
ATOM 586 C CA . PHE A 1 76 ? -12.857 1.311 10.547 1.00 95.25 76 PHE A CA 1
ATOM 587 C C . PHE A 1 76 ? -13.157 2.212 9.351 1.00 95.25 76 PHE A C 1
ATOM 589 O O . PHE A 1 76 ? -12.708 1.946 8.234 1.00 95.25 76 PHE A O 1
ATOM 596 N N . ASP A 1 77 ? -13.956 3.248 9.586 1.00 93.62 77 ASP A N 1
ATOM 597 C CA . ASP A 1 77 ? -14.288 4.239 8.571 1.00 93.62 77 ASP A CA 1
ATOM 598 C C . ASP A 1 77 ? -13.132 5.236 8.405 1.00 93.62 77 ASP A C 1
ATOM 600 O O . ASP A 1 77 ? -12.458 5.596 9.370 1.00 93.62 77 ASP A O 1
ATOM 604 N N . TRP A 1 78 ? -12.903 5.684 7.174 1.00 97.69 78 TRP A N 1
ATOM 605 C CA . TRP A 1 78 ? -11.880 6.672 6.855 1.00 97.69 78 TRP A CA 1
ATOM 606 C C . TRP A 1 78 ? -12.382 7.623 5.773 1.00 97.69 78 TRP A C 1
ATOM 608 O O . TRP A 1 78 ? -12.663 7.155 4.671 1.00 97.69 78 TRP A O 1
ATOM 618 N N . PRO A 1 79 ? -12.507 8.935 6.024 1.00 95.94 79 PRO A N 1
ATOM 619 C CA . PRO A 1 79 ? -13.187 9.849 5.104 1.00 95.94 79 PRO A CA 1
ATOM 620 C C . PRO A 1 79 ? -12.507 9.942 3.733 1.00 95.94 79 PRO A C 1
ATOM 622 O O . PRO A 1 79 ? -13.196 9.993 2.717 1.00 95.94 79 PRO A O 1
ATOM 625 N N . ASP A 1 80 ? -11.178 9.867 3.691 1.00 96.06 80 ASP A N 1
ATOM 626 C CA . ASP A 1 80 ? -10.409 10.067 2.457 1.00 96.06 80 ASP A CA 1
ATOM 627 C C . ASP A 1 80 ? -10.295 8.801 1.593 1.00 96.06 80 ASP A C 1
ATOM 629 O O . ASP A 1 80 ? -9.667 8.819 0.534 1.00 96.06 80 ASP A O 1
ATOM 633 N N . ALA A 1 81 ? -10.880 7.678 2.025 1.00 98.12 81 ALA A N 1
ATOM 634 C CA . ALA A 1 81 ? -10.840 6.448 1.246 1.00 98.12 81 ALA A CA 1
ATOM 635 C C . ALA A 1 81 ? -11.788 6.527 0.044 1.00 98.12 81 ALA A C 1
ATOM 637 O O . ALA A 1 81 ? -13.004 6.718 0.193 1.00 98.12 81 ALA A O 1
ATOM 638 N N . ALA A 1 82 ? -11.223 6.302 -1.143 1.00 98.19 82 ALA A N 1
ATOM 639 C CA . ALA A 1 82 ? -11.963 6.169 -2.386 1.00 98.19 82 ALA A CA 1
ATOM 640 C C . ALA A 1 82 ? -12.863 4.929 -2.345 1.00 98.19 82 ALA A C 1
ATOM 642 O O . ALA A 1 82 ? -12.610 3.981 -1.601 1.00 98.19 82 ALA A O 1
ATOM 643 N N . THR A 1 83 ? -13.914 4.925 -3.163 1.00 98.06 83 THR A N 1
ATOM 644 C CA . THR A 1 83 ? -14.801 3.768 -3.330 1.00 98.06 83 THR A CA 1
ATOM 645 C C . THR A 1 83 ? -14.719 3.283 -4.767 1.00 98.06 83 THR A C 1
ATOM 647 O O . THR A 1 83 ? -14.966 4.051 -5.693 1.00 98.06 83 THR A O 1
ATOM 650 N N . SER A 1 84 ? -14.372 2.012 -4.956 1.00 98.00 84 SER A N 1
ATOM 651 C CA . SER A 1 84 ? -14.340 1.399 -6.281 1.00 98.00 84 SER A CA 1
ATOM 652 C C . SER A 1 84 ? -15.748 1.356 -6.869 1.00 98.00 84 SER A C 1
ATOM 654 O O . SER A 1 84 ? -16.657 0.788 -6.265 1.00 98.00 84 SER A O 1
ATOM 656 N N . ALA A 1 85 ? -15.922 1.898 -8.074 1.00 97.44 85 ALA A N 1
ATOM 657 C CA . ALA A 1 85 ? -17.182 1.790 -8.805 1.00 97.44 85 ALA A CA 1
ATOM 658 C C . ALA A 1 85 ? -17.488 0.343 -9.237 1.00 97.44 85 ALA A C 1
ATOM 660 O O . ALA A 1 85 ? -18.652 -0.021 -9.380 1.00 97.44 85 ALA A O 1
ATOM 661 N N . ALA A 1 86 ? -16.454 -0.484 -9.424 1.00 97.44 86 ALA A N 1
ATOM 662 C CA . ALA A 1 86 ? -16.597 -1.864 -9.878 1.00 97.44 86 ALA A CA 1
ATOM 663 C C . ALA A 1 86 ? -17.027 -2.815 -8.751 1.00 97.44 86 ALA A C 1
ATOM 665 O O . ALA A 1 86 ? -17.802 -3.739 -8.987 1.00 97.44 86 ALA A O 1
ATOM 666 N N . THR A 1 87 ? -16.523 -2.605 -7.532 1.00 97.44 87 THR A N 1
ATOM 667 C CA . THR A 1 87 ? -16.695 -3.564 -6.424 1.00 97.44 87 THR A CA 1
ATOM 668 C C . THR A 1 87 ? -17.362 -2.972 -5.184 1.00 97.44 87 THR A C 1
ATOM 670 O O . THR A 1 87 ? -17.716 -3.713 -4.269 1.00 97.44 87 THR A O 1
ATOM 673 N N . GLY A 1 88 ? -17.501 -1.645 -5.101 1.00 97.44 88 GLY A N 1
ATOM 674 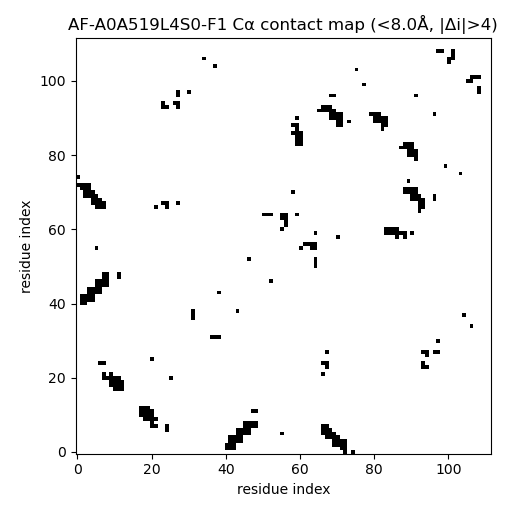C CA . GLY A 1 88 ? -17.952 -0.938 -3.899 1.00 97.44 88 GLY A CA 1
ATOM 675 C C . GLY A 1 88 ? -16.949 -0.968 -2.740 1.00 97.44 88 GLY A C 1
ATOM 676 O O . GLY A 1 88 ? -17.239 -0.450 -1.662 1.00 97.44 88 GLY A O 1
ATOM 677 N N . ARG A 1 89 ? -15.766 -1.573 -2.923 1.00 97.69 89 ARG A N 1
ATOM 678 C CA . ARG A 1 89 ? -14.729 -1.638 -1.888 1.00 97.69 89 ARG A CA 1
ATOM 679 C C . ARG A 1 89 ? -14.102 -0.273 -1.671 1.00 97.69 89 ARG A C 1
ATOM 681 O O . ARG A 1 89 ? -13.891 0.487 -2.616 1.00 97.69 89 ARG A O 1
ATOM 688 N N . ARG A 1 90 ? -13.756 0.002 -0.416 1.00 98.31 90 ARG A N 1
ATOM 689 C CA . ARG A 1 90 ? -13.051 1.221 -0.033 1.00 98.31 90 ARG A CA 1
ATOM 690 C C . ARG A 1 90 ? -11.553 0.987 -0.004 1.00 98.31 90 ARG A C 1
ATOM 692 O O . ARG A 1 90 ? -11.115 -0.046 0.505 1.00 98.31 90 ARG A O 1
ATOM 699 N N . PHE A 1 91 ? -10.786 1.916 -0.556 1.00 98.69 91 PHE A N 1
ATOM 700 C CA . PHE A 1 91 ? -9.342 1.765 -0.677 1.00 98.69 91 PHE A CA 1
ATOM 701 C C . PHE A 1 91 ? -8.594 3.100 -0.611 1.00 98.69 91 PHE A C 1
ATOM 703 O O . PHE A 1 91 ? -9.165 4.172 -0.816 1.00 98.69 91 PHE A O 1
ATOM 710 N N . LEU A 1 92 ? -7.300 3.005 -0.320 1.00 98.69 92 LEU A N 1
ATOM 711 C CA . LEU A 1 92 ? -6.321 4.090 -0.313 1.00 98.69 92 LEU A CA 1
ATOM 712 C C . LEU A 1 92 ? -5.134 3.697 -1.197 1.00 98.69 92 LEU A C 1
ATOM 714 O O . LEU A 1 92 ? -4.859 2.509 -1.377 1.00 98.69 92 LEU A O 1
ATOM 718 N N . GLN A 1 93 ? -4.421 4.685 -1.730 1.00 98.25 93 GLN A N 1
ATOM 719 C CA . GLN A 1 93 ? -3.222 4.484 -2.544 1.00 98.25 93 GLN A CA 1
ATOM 720 C C . GLN A 1 93 ? -2.081 5.360 -2.040 1.00 98.25 93 GLN A C 1
ATOM 722 O O . GLN A 1 93 ? -2.320 6.371 -1.377 1.00 98.25 93 GLN A O 1
ATOM 727 N N . ASP A 1 94 ? -0.857 4.962 -2.378 1.00 98.06 94 ASP A N 1
ATOM 728 C CA . ASP A 1 94 ? 0.353 5.756 -2.150 1.00 98.06 94 ASP A CA 1
ATOM 729 C C . ASP A 1 94 ? 0.483 6.214 -0.681 1.00 98.06 94 ASP A C 1
ATOM 731 O O . ASP A 1 94 ? 0.145 5.476 0.250 1.00 98.06 94 ASP A O 1
ATOM 735 N N . GLU A 1 95 ? 0.990 7.418 -0.431 1.00 97.00 95 GLU A N 1
ATOM 736 C CA . GLU A 1 95 ? 1.243 7.919 0.921 1.00 97.00 95 GLU A CA 1
ATOM 737 C C . GLU A 1 95 ? -0.040 8.193 1.725 1.00 97.00 95 GLU A C 1
ATOM 739 O O . GLU A 1 95 ? 0.020 8.264 2.955 1.00 97.00 95 GLU A O 1
ATOM 744 N N . ALA A 1 96 ? -1.216 8.261 1.081 1.00 97.88 96 ALA A N 1
ATOM 745 C CA . ALA A 1 96 ? -2.504 8.408 1.772 1.00 97.88 96 ALA A CA 1
ATOM 746 C C . ALA A 1 96 ? -2.835 7.203 2.674 1.00 97.88 96 ALA A C 1
ATOM 748 O O . ALA A 1 96 ? -3.680 7.295 3.565 1.00 97.88 96 ALA A O 1
ATOM 749 N N . ILE A 1 97 ? -2.134 6.082 2.488 1.00 98.56 97 ILE A N 1
ATOM 750 C CA . ILE A 1 97 ? -2.192 4.909 3.362 1.00 98.56 97 ILE A CA 1
ATOM 751 C C . ILE A 1 97 ? -1.669 5.234 4.774 1.00 98.56 97 ILE A C 1
ATOM 753 O O . ILE A 1 97 ? -2.177 4.705 5.761 1.00 98.56 97 ILE A O 1
ATOM 757 N N . ILE A 1 98 ? -0.667 6.106 4.906 1.00 98.38 98 ILE A N 1
ATOM 758 C CA . ILE A 1 98 ? 0.078 6.286 6.163 1.00 98.38 98 ILE A CA 1
ATOM 759 C C . ILE A 1 98 ? -0.780 6.915 7.274 1.00 98.38 98 ILE A C 1
ATOM 761 O O . ILE A 1 98 ? -0.800 6.354 8.372 1.00 98.38 98 ILE A O 1
ATOM 765 N N . PRO A 1 99 ? -1.533 8.011 7.042 1.00 98.25 99 PRO A N 1
ATOM 766 C CA . PRO A 1 99 ? -2.413 8.573 8.067 1.00 98.25 99 PRO A CA 1
ATOM 767 C C . PRO A 1 99 ? -3.483 7.587 8.551 1.00 98.25 99 PRO A C 1
ATOM 769 O O . PRO A 1 99 ? -3.780 7.542 9.744 1.00 98.25 99 PRO A O 1
ATOM 772 N N . TYR A 1 100 ? -4.010 6.754 7.648 1.00 98.50 100 TYR A N 1
ATOM 773 C CA . TYR A 1 100 ? -4.943 5.689 8.009 1.00 98.50 100 TYR A CA 1
ATOM 774 C C . TYR A 1 100 ? -4.286 4.661 8.933 1.00 98.50 100 TYR A C 1
ATOM 776 O O . TYR A 1 100 ? -4.844 4.325 9.979 1.00 98.50 100 TYR A O 1
ATOM 784 N N . LEU A 1 101 ? -3.083 4.186 8.587 1.00 98.31 101 LEU A N 1
ATOM 785 C CA . LEU A 1 101 ? -2.364 3.224 9.422 1.00 98.31 101 LEU A CA 1
ATOM 786 C C . LEU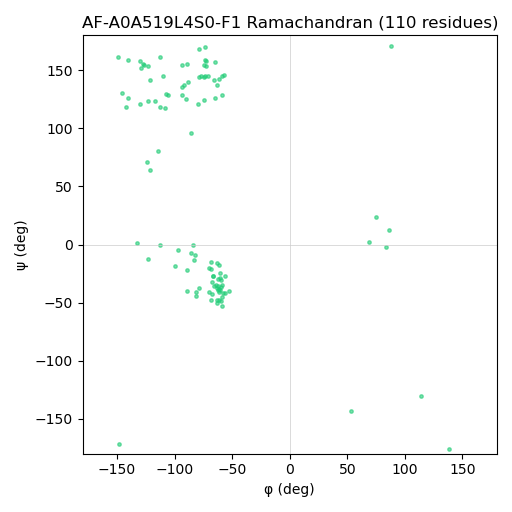 A 1 101 ? -2.037 3.810 10.801 1.00 98.31 101 LEU A C 1
ATOM 788 O O . LEU A 1 101 ? -2.179 3.114 11.805 1.00 98.31 101 LEU A O 1
ATOM 792 N N . ALA A 1 102 ? -1.661 5.090 10.871 1.00 98.06 102 ALA A N 1
ATOM 793 C CA . ALA A 1 102 ? -1.442 5.796 12.133 1.00 98.06 102 ALA A CA 1
ATOM 794 C C . ALA A 1 102 ? -2.707 5.831 12.995 1.00 98.06 102 ALA A C 1
ATOM 796 O O . ALA A 1 102 ? -2.664 5.453 14.165 1.00 98.06 102 ALA A O 1
ATOM 797 N N . ALA A 1 103 ? -3.846 6.208 12.413 1.00 97.94 103 ALA A N 1
ATOM 798 C CA . ALA A 1 103 ? -5.108 6.291 13.137 1.00 97.94 103 ALA A CA 1
ATOM 799 C C . ALA A 1 103 ? -5.633 4.920 13.592 1.00 97.94 103 ALA A C 1
ATOM 801 O O . ALA A 1 103 ? -6.107 4.786 14.719 1.00 97.94 103 ALA A O 1
ATOM 802 N N . ARG A 1 104 ? -5.548 3.899 12.733 1.00 97.56 104 ARG A N 1
ATOM 803 C CA . ARG A 1 104 ? -6.105 2.570 13.010 1.00 97.56 104 ARG A CA 1
ATOM 804 C C . ARG A 1 104 ? -5.206 1.707 13.891 1.00 97.56 104 ARG A C 1
ATOM 806 O O . ARG A 1 104 ? -5.709 0.987 14.751 1.00 97.56 104 ARG A O 1
ATOM 813 N N . TYR A 1 105 ? -3.898 1.750 13.658 1.00 97.06 105 TYR A N 1
ATOM 814 C CA . TYR A 1 105 ? -2.934 0.830 14.269 1.00 97.06 105 TYR A CA 1
ATOM 815 C C . TYR A 1 105 ? -1.976 1.512 15.254 1.00 97.06 105 TYR A C 1
ATOM 817 O O . TYR A 1 105 ? -1.152 0.839 15.870 1.00 97.06 105 TYR A O 1
ATOM 825 N N . GLY A 1 106 ? -2.095 2.830 15.449 1.00 97.12 106 GLY A N 1
ATOM 826 C CA . GLY A 1 106 ? -1.362 3.565 16.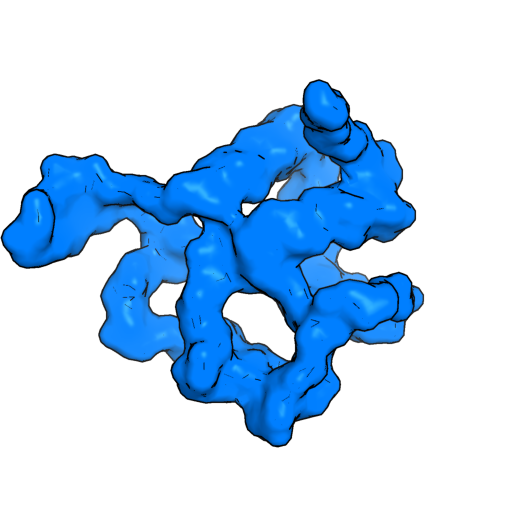484 1.00 97.12 106 GLY A CA 1
ATOM 827 C C . GLY A 1 106 ? 0.120 3.790 16.178 1.00 97.12 106 GLY A C 1
ATOM 828 O O . GLY A 1 106 ? 0.914 3.952 17.104 1.00 97.12 106 GLY A O 1
ATOM 829 N N . ILE A 1 107 ? 0.510 3.776 14.900 1.00 98.00 107 ILE A N 1
ATOM 830 C CA . ILE A 1 107 ? 1.877 4.115 14.478 1.00 98.00 107 ILE A CA 1
ATOM 831 C C . ILE A 1 107 ? 2.102 5.636 14.446 1.00 98.00 107 ILE A C 1
ATOM 833 O O . ILE A 1 107 ? 1.160 6.424 14.520 1.00 98.00 107 ILE A O 1
ATOM 837 N N . GLY A 1 108 ? 3.360 6.062 14.312 1.00 97.75 108 GLY A N 1
ATOM 838 C CA . GLY A 1 108 ? 3.707 7.476 14.163 1.00 97.75 108 GLY A CA 1
ATOM 839 C C . GLY A 1 108 ? 3.389 8.037 12.774 1.00 97.75 108 GLY A C 1
ATOM 840 O O . GLY A 1 108 ? 3.365 7.313 11.779 1.00 97.75 108 GLY A O 1
ATOM 841 N N . LEU A 1 109 ? 3.176 9.353 12.717 1.00 96.94 109 LEU A N 1
ATOM 842 C CA . LEU A 1 109 ? 3.024 10.118 11.478 1.00 96.94 109 LEU A CA 1
ATOM 843 C C . LEU A 1 109 ? 4.387 10.621 10.969 1.00 96.94 109 LEU A C 1
ATOM 845 O O . LEU A 1 109 ? 5.302 10.812 11.776 1.00 96.94 109 LEU A O 1
ATOM 849 N N . PRO A 1 110 ? 4.531 10.880 9.655 1.00 93.69 110 PRO A N 1
ATOM 850 C CA . PRO A 1 110 ? 5.686 11.608 9.142 1.00 93.69 110 PRO A CA 1
ATOM 851 C C . PRO A 1 110 ? 5.770 13.001 9.786 1.00 93.69 110 PRO A C 1
ATOM 853 O O . PRO A 1 110 ? 4.747 13.628 10.071 1.00 93.69 110 PRO A O 1
ATOM 856 N N . HIS A 1 111 ? 6.993 13.485 10.021 1.00 92.62 111 HIS A N 1
ATOM 857 C CA . HIS A 1 111 ? 7.200 14.860 10.474 1.00 92.62 111 HIS A CA 1
ATOM 858 C C . HIS A 1 111 ? 6.764 15.843 9.366 1.00 92.62 111 HIS A C 1
ATOM 860 O O . HIS A 1 111 ? 7.013 15.541 8.196 1.00 92.62 111 HIS A O 1
ATOM 866 N N . PRO A 1 112 ? 6.139 16.985 9.715 1.00 88.12 112 PRO A N 1
ATOM 867 C CA . PRO A 1 112 ? 5.785 18.039 8.762 1.00 88.12 112 PRO A CA 1
ATOM 868 C C . PRO A 1 112 ? 6.961 18.585 7.945 1.00 88.12 112 PRO A C 1
ATOM 870 O O . PRO A 1 112 ? 8.099 18.600 8.478 1.00 88.12 112 PRO A O 1
#

Sequence (112 aa):
MTDRLYLLNPGWHDDAGGPWYCPAGAVVEGVLTFYPALREQLLITYLDHPRPRPPVIAEVGEDHQGCPLLVLDGSFDWPDAATSAATGRRFLQDEAIIPYLAARYGIGLPHP

Foldseek 3Di:
DAKEWEAEDFQDADPVGDRGGDPLRVVVVVQCVVVVVVVVRHRYDYDHPDDDDVVVCVQAHRVDRDPRKIWDPPPDDDPPWDARPVHRTTMDHGPRVQVVCCVPVVGDDDDD